Protein AF-A0A8H5CQU3-F1 (afdb_monomer)

Sequence (77 aa):
MPATSDTETTIQAALAKVQASGLNSCSHPNLSICKAAEQHGLSHQTLNTHYNGHQTCQESHSHQQAVPPTQEEVLKE

InterPro domains:
  IPR007889 DNA binding HTH domain, Psq-type [PF05225] (7-56)

Solvent-accessible surface area (backbone atoms only — not comparable to full-atom values): 4762 Å² total; per-residue (Å²): 136,91,76,60,66,65,58,52,52,50,50,52,53,35,51,50,50,29,58,73,52,33,63,42,100,81,74,41,50,64,41,46,66,59,60,36,17,59,76,69,78,44,56,48,68,59,50,49,53,52,52,52,48,50,49,52,51,54,52,48,59,68,67,65,78,73,78,73,96,79,78,88,82,82,85,82,129

Foldseek 3Di:
DPPPPVVVVLLVVLLVVQVVQPADPVRGRPQDLVNSCVVSVHDSVVSVVVNVVVVVVVVVVVVPPDPDPDPPPPPDD

pLDDT: mean 72.17, std 14.54, range [41.59, 87.38]

Nearest PDB structures (foldseek):
  2ly9-assembly1_A  TM=5.52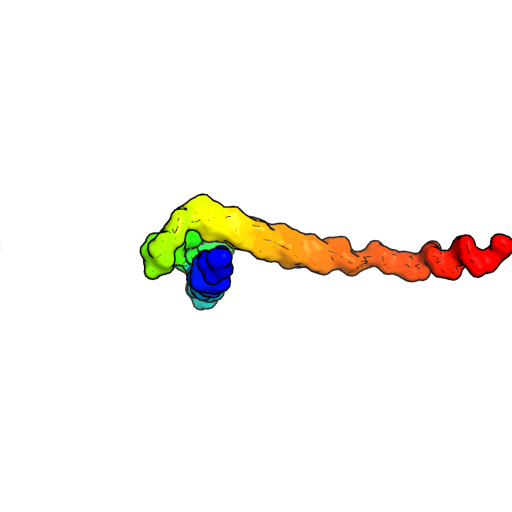1E-01  e=2.693E+00  Homo sapiens
  5hsz-assembly1_B  TM=4.906E-01  e=3.076E+00  Klebsiella pneumoniae subsp. pneumoniae MGH 78578
  8apo-assembly1_Yc  TM=5.712E-01  e=8.340E+00  Polytomella magna

Secondary structure (DSSP, 8-state):
---SHHHHHHHHHHHHHHHHT-B-TTSSBSS-HHHHHHHTT--HHHHHHHHHHHHHHHHHHHHS----S----SS--

Structure (mmCIF, N/CA/C/O backbone):
data_AF-A0A8H5CQU3-F1
#
_entry.id   AF-A0A8H5CQU3-F1
#
loop_
_atom_site.group_PDB
_atom_site.id
_atom_site.type_symbol
_atom_site.label_atom_id
_atom_site.label_alt_id
_atom_site.label_comp_id
_atom_site.label_asym_id
_atom_site.label_entity_id
_atom_site.label_seq_id
_atom_site.pdbx_PDB_ins_code
_atom_site.Cartn_x
_atom_site.Cartn_y
_atom_site.Cartn_z
_atom_site.occupancy
_atom_site.B_iso_or_equiv
_atom_site.auth_seq_id
_atom_site.auth_comp_id
_atom_site.auth_asym_id
_atom_site.auth_atom_id
_atom_site.pdbx_PDB_model_num
ATOM 1 N N . MET A 1 1 ? 3.270 4.200 25.979 1.00 41.59 1 MET A N 1
ATOM 2 C CA . MET A 1 1 ? 2.259 3.432 25.222 1.00 41.59 1 MET A CA 1
ATOM 3 C C . MET A 1 1 ? 2.822 3.170 23.824 1.00 41.59 1 MET A C 1
ATOM 5 O O . MET A 1 1 ? 2.706 4.064 22.996 1.00 41.59 1 MET A O 1
ATOM 9 N N . PRO A 1 2 ? 3.516 2.050 23.547 1.00 47.59 2 PRO A N 1
ATOM 10 C CA . PRO A 1 2 ? 3.990 1.757 22.197 1.00 47.59 2 PRO A CA 1
ATOM 11 C C . PRO A 1 2 ? 2.911 0.952 21.457 1.00 47.59 2 PRO A C 1
ATOM 13 O O . PRO A 1 2 ? 2.841 -0.262 21.586 1.00 47.59 2 PRO A O 1
ATOM 16 N N . ALA A 1 3 ? 2.0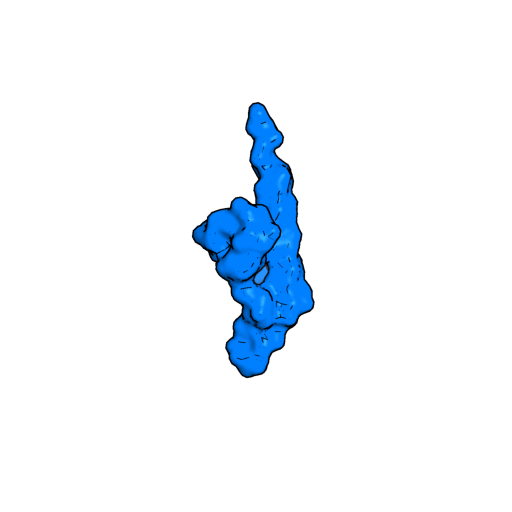27 1.640 20.733 1.00 51.84 3 ALA A N 1
ATOM 17 C CA . ALA A 1 3 ? 0.994 1.029 19.883 1.00 51.84 3 ALA A CA 1
ATOM 18 C C . ALA A 1 3 ? 1.294 1.228 18.382 1.00 51.84 3 ALA A C 1
ATOM 20 O O . ALA A 1 3 ? 0.388 1.244 17.557 1.00 51.84 3 ALA A O 1
ATOM 21 N N . THR A 1 4 ? 2.563 1.447 18.030 1.00 57.69 4 THR A N 1
ATOM 22 C CA . THR A 1 4 ? 2.996 1.757 16.657 1.00 57.69 4 THR A CA 1
ATOM 23 C C . THR A 1 4 ? 3.461 0.527 15.878 1.00 57.69 4 THR A C 1
ATOM 25 O O . THR A 1 4 ? 3.461 0.550 14.654 1.00 57.69 4 THR A O 1
ATOM 28 N N . SER A 1 5 ? 3.833 -0.561 16.559 1.00 61.53 5 SER A N 1
ATOM 29 C CA . SER A 1 5 ? 4.400 -1.746 15.899 1.00 61.53 5 SER A CA 1
ATOM 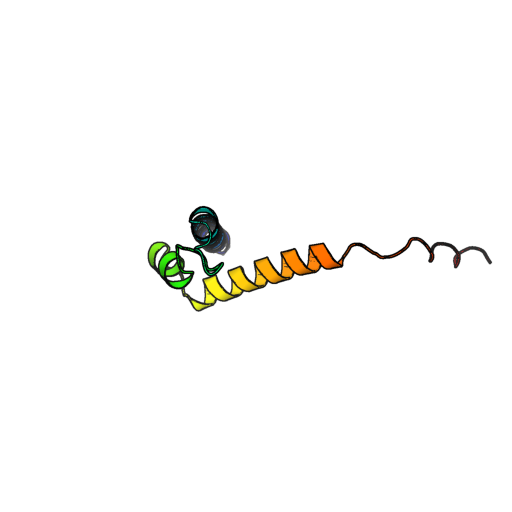30 C C . SER A 1 5 ? 3.361 -2.561 15.123 1.00 61.53 5 SER A C 1
ATOM 32 O O . SER A 1 5 ? 3.668 -3.100 14.063 1.00 61.53 5 SER A O 1
ATOM 34 N N . ASP A 1 6 ? 2.127 -2.638 15.621 1.00 75.12 6 ASP A N 1
ATOM 35 C CA . ASP A 1 6 ? 1.080 -3.480 15.027 1.00 75.12 6 ASP A CA 1
ATOM 36 C C . ASP A 1 6 ? 0.543 -2.879 13.719 1.00 75.12 6 ASP A C 1
ATOM 38 O O . ASP A 1 6 ? 0.462 -3.542 12.683 1.00 75.12 6 ASP A O 1
ATOM 42 N N . THR A 1 7 ? 0.294 -1.569 13.722 1.00 78.00 7 THR A N 1
ATOM 43 C CA . THR A 1 7 ? -0.139 -0.816 12.542 1.00 78.00 7 THR A CA 1
ATOM 44 C C . THR A 1 7 ? 0.929 -0.785 11.456 1.00 78.00 7 THR A C 1
ATOM 46 O O . THR A 1 7 ? 0.604 -1.016 10.294 1.00 78.00 7 THR A O 1
ATOM 49 N N . GLU A 1 8 ? 2.198 -0.569 11.805 1.00 80.75 8 GLU A N 1
ATOM 50 C CA . GLU A 1 8 ? 3.295 -0.570 10.830 1.00 80.75 8 GLU A CA 1
ATOM 51 C C . GLU A 1 8 ? 3.484 -1.948 10.177 1.00 80.75 8 GLU A C 1
ATOM 53 O O . GLU A 1 8 ? 3.573 -2.045 8.951 1.00 80.75 8 GLU A O 1
ATOM 58 N N . THR A 1 9 ? 3.418 -3.023 10.968 1.00 84.06 9 THR A N 1
ATOM 59 C CA . THR A 1 9 ? 3.458 -4.406 10.458 1.00 84.06 9 THR A CA 1
ATOM 60 C C . THR A 1 9 ? 2.288 -4.679 9.510 1.00 84.06 9 THR A C 1
ATOM 62 O O . THR A 1 9 ? 2.453 -5.289 8.452 1.00 84.06 9 THR A O 1
ATOM 65 N N . THR A 1 10 ? 1.098 -4.178 9.849 1.00 86.31 10 THR A N 1
ATOM 66 C CA . THR A 1 10 ? -0.105 -4.338 9.025 1.00 86.31 10 THR A CA 1
ATOM 67 C C . THR A 1 10 ? 0.015 -3.584 7.698 1.00 86.31 10 THR A C 1
ATOM 69 O O . THR A 1 10 ? -0.345 -4.119 6.647 1.00 86.31 10 THR A O 1
ATOM 72 N N . ILE A 1 11 ? 0.571 -2.369 7.724 1.00 85.19 11 ILE A N 1
ATOM 73 C CA . ILE A 1 11 ? 0.845 -1.567 6.525 1.00 85.19 11 ILE A CA 1
ATOM 74 C C . ILE A 1 11 ? 1.853 -2.290 5.626 1.00 85.19 11 ILE A C 1
ATOM 76 O O . ILE A 1 11 ? 1.607 -2.431 4.428 1.00 85.19 11 ILE A O 1
ATOM 80 N N . GLN A 1 12 ? 2.951 -2.804 6.188 1.00 84.81 12 GLN A N 1
ATOM 81 C CA . GLN A 1 12 ? 3.949 -3.568 5.435 1.00 84.81 12 GLN A CA 1
ATOM 82 C C . GLN A 1 12 ? 3.356 -4.835 4.808 1.00 84.81 12 GLN A C 1
ATOM 84 O O . GLN A 1 12 ? 3.600 -5.108 3.634 1.00 84.81 12 GLN A O 1
ATOM 89 N N . ALA A 1 13 ? 2.528 -5.581 5.543 1.00 86.88 13 ALA A N 1
ATOM 90 C CA . ALA A 1 13 ? 1.867 -6.778 5.026 1.00 86.88 13 ALA A CA 1
ATOM 91 C C . ALA A 1 13 ? 0.904 -6.461 3.868 1.00 86.88 13 ALA A C 1
ATOM 93 O O . ALA A 1 13 ? 0.871 -7.176 2.862 1.00 86.88 13 ALA A O 1
ATOM 94 N N . ALA A 1 14 ? 0.142 -5.371 3.981 1.00 87.38 14 ALA A N 1
ATOM 95 C CA . ALA A 1 14 ? -0.758 -4.917 2.928 1.00 87.38 14 ALA A CA 1
ATOM 96 C C . ALA A 1 14 ? 0.013 -4.466 1.672 1.00 87.38 14 ALA A C 1
ATOM 98 O O . ALA A 1 14 ? -0.357 -4.846 0.560 1.00 87.38 14 ALA A O 1
ATOM 99 N N . LEU A 1 15 ? 1.119 -3.730 1.835 1.00 84.75 15 LEU A N 1
ATOM 100 C CA . LEU A 1 15 ? 2.012 -3.347 0.734 1.00 84.75 15 LEU A CA 1
ATOM 101 C C . LEU A 1 15 ? 2.643 -4.567 0.052 1.00 84.75 15 LEU A C 1
ATOM 103 O O . LEU A 1 15 ? 2.638 -4.654 -1.176 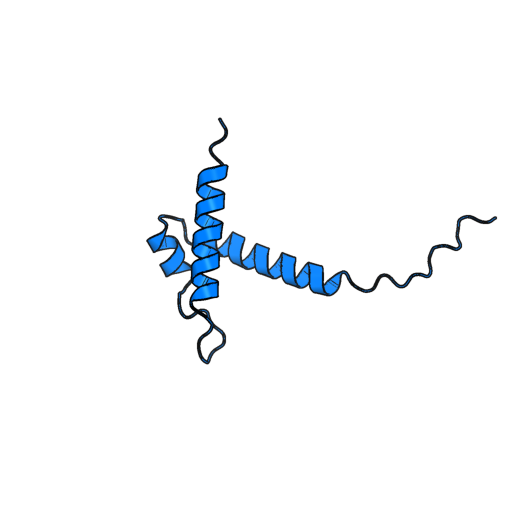1.00 84.75 15 LEU A O 1
ATOM 107 N N . ALA A 1 16 ? 3.120 -5.540 0.832 1.00 84.50 16 ALA A N 1
ATOM 108 C CA . ALA A 1 16 ? 3.690 -6.776 0.308 1.00 84.50 16 ALA A CA 1
ATOM 109 C C . ALA A 1 16 ? 2.668 -7.563 -0.525 1.00 84.50 16 ALA A C 1
ATOM 111 O O . ALA A 1 16 ? 3.009 -8.084 -1.582 1.00 84.50 16 ALA A O 1
ATOM 112 N N . LYS A 1 17 ? 1.394 -7.594 -0.112 1.00 84.81 17 LYS A N 1
ATOM 113 C CA . LYS A 1 17 ? 0.299 -8.190 -0.898 1.00 84.81 17 LYS A CA 1
ATOM 114 C C . LYS A 1 17 ? 0.055 -7.470 -2.223 1.00 84.81 17 LYS A C 1
ATOM 116 O O . LYS A 1 17 ? -0.145 -8.131 -3.239 1.00 84.81 17 LYS A O 1
ATOM 121 N N . VAL A 1 18 ? 0.060 -6.135 -2.216 1.00 84.56 18 VAL A N 1
ATOM 122 C CA . VAL A 1 18 ? -0.098 -5.320 -3.434 1.00 84.56 18 VAL A CA 1
ATOM 123 C C . VAL A 1 18 ? 1.027 -5.627 -4.422 1.00 84.56 18 VAL A C 1
ATOM 125 O O . VAL A 1 18 ? 0.758 -5.863 -5.596 1.00 84.56 18 VAL A O 1
ATOM 128 N N . GLN A 1 19 ? 2.269 -5.708 -3.936 1.00 82.06 19 GLN A N 1
ATOM 129 C CA . GLN A 1 19 ? 3.434 -6.054 -4.755 1.00 82.06 19 GLN A CA 1
ATOM 130 C C . GL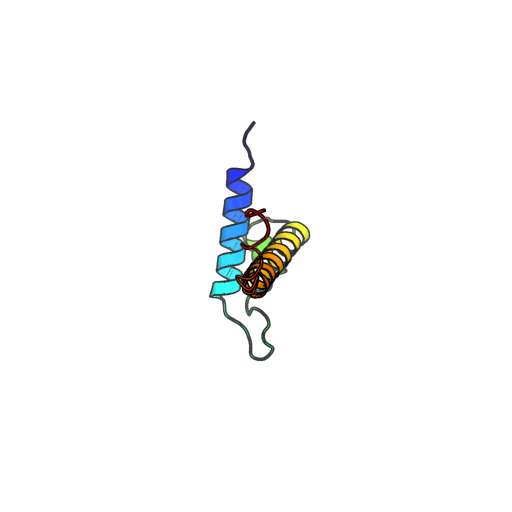N A 1 19 ? 3.394 -7.513 -5.240 1.00 82.06 19 GLN A C 1
ATOM 132 O O . GLN A 1 19 ? 3.622 -7.776 -6.419 1.00 82.06 19 GLN A O 1
ATOM 137 N N . ALA A 1 20 ? 3.040 -8.460 -4.365 1.00 83.19 20 ALA A N 1
ATOM 138 C CA . ALA A 1 20 ? 2.931 -9.885 -4.690 1.00 83.19 20 ALA A CA 1
ATOM 139 C C . ALA A 1 20 ? 1.809 -10.189 -5.694 1.00 83.19 20 ALA A C 1
ATOM 141 O O . ALA A 1 20 ? 1.886 -11.169 -6.431 1.00 83.19 20 ALA A O 1
ATOM 142 N N . SER A 1 21 ? 0.781 -9.339 -5.757 1.00 83.62 21 SER A N 1
ATOM 143 C CA . SER A 1 21 ? -0.279 -9.435 -6.761 1.00 83.62 21 SER A CA 1
ATOM 144 C C . SER A 1 21 ? 0.221 -9.183 -8.190 1.00 83.62 21 SER A C 1
ATOM 146 O O . SER A 1 21 ? -0.502 -9.474 -9.148 1.00 83.62 21 SER A O 1
ATOM 148 N N . GLY A 1 22 ? 1.425 -8.629 -8.343 1.00 79.31 22 GLY A N 1
ATOM 149 C CA . GLY A 1 22 ? 1.992 -8.262 -9.629 1.00 79.31 22 GLY A CA 1
ATOM 150 C C . GLY A 1 22 ? 1.278 -7.081 -10.283 1.00 79.31 22 GLY A C 1
ATOM 151 O O . GLY A 1 22 ? 0.241 -6.591 -9.824 1.00 79.31 22 GLY A O 1
ATOM 152 N N . LEU A 1 23 ? 1.857 -6.626 -11.389 1.00 84.56 23 LEU A N 1
ATOM 153 C CA . LEU A 1 23 ? 1.321 -5.543 -12.200 1.00 84.56 23 LEU A CA 1
ATOM 154 C C . LEU A 1 23 ? 0.462 -6.115 -13.335 1.00 84.56 23 LEU A C 1
ATOM 156 O O . LEU A 1 23 ? 0.761 -7.173 -13.890 1.00 84.56 23 LEU A O 1
ATOM 160 N N . ASN A 1 24 ? -0.616 -5.420 -13.674 1.00 82.81 24 ASN A N 1
ATOM 161 C CA . ASN A 1 24 ? -1.411 -5.691 -14.860 1.00 82.81 24 ASN A CA 1
ATOM 162 C C . ASN A 1 24 ? -0.705 -5.153 -16.119 1.00 82.81 24 ASN A C 1
ATOM 164 O O . ASN A 1 24 ? 0.336 -4.500 -16.052 1.00 82.81 24 ASN A O 1
ATOM 168 N N . SER A 1 25 ? -1.303 -5.383 -17.286 1.00 81.00 25 SER A N 1
ATOM 169 C CA . SER A 1 25 ? -0.803 -4.910 -18.585 1.00 81.00 25 SER A CA 1
ATOM 170 C C . SER A 1 25 ? -0.723 -3.382 -18.732 1.00 81.00 25 SER A C 1
ATOM 172 O O . SER A 1 25 ? -0.147 -2.897 -19.699 1.00 81.00 25 SER A O 1
ATOM 174 N N . CYS A 1 26 ? -1.279 -2.623 -17.787 1.00 81.75 26 CYS A N 1
ATOM 175 C CA . CYS A 1 26 ? -1.163 -1.167 -17.699 1.00 81.75 26 CYS A CA 1
ATOM 176 C C . CYS A 1 26 ? -0.149 -0.723 -16.631 1.00 81.75 26 CYS A C 1
ATOM 178 O O . CYS A 1 26 ? -0.153 0.440 -16.242 1.00 81.75 26 CYS A O 1
ATOM 180 N N . SER A 1 27 ? 0.695 -1.629 -16.127 1.00 76.12 27 SER A N 1
ATOM 181 C CA . SER A 1 27 ? 1.665 -1.361 -15.055 1.00 76.12 27 SER A CA 1
ATOM 182 C C . SER A 1 27 ? 1.034 -0.913 -13.732 1.00 76.12 27 SER A C 1
ATOM 184 O O . SER A 1 27 ? 1.697 -0.296 -12.903 1.00 76.12 27 SER A O 1
ATOM 186 N N . HIS A 1 28 ? -0.245 -1.218 -13.504 1.00 75.69 28 HIS A N 1
ATOM 187 C CA . HIS A 1 28 ? -0.921 -0.954 -12.235 1.00 75.69 28 HIS A CA 1
ATOM 188 C C . HIS A 1 28 ? -0.988 -2.240 -11.412 1.00 75.69 28 HIS A C 1
ATOM 190 O O . HIS A 1 28 ? -1.170 -3.312 -11.988 1.00 75.69 28 HIS A O 1
ATOM 196 N N . PRO A 1 29 ? -0.891 -2.183 -10.076 1.00 76.62 29 PRO A N 1
ATOM 197 C CA . PRO A 1 29 ? -1.027 -3.380 -9.261 1.00 76.62 29 PRO A CA 1
ATOM 198 C C . PRO A 1 29 ? -2.399 -4.035 -9.474 1.00 76.62 29 PRO A C 1
ATOM 200 O O . PRO A 1 29 ? -3.436 -3.369 -9.413 1.00 76.62 29 PRO A O 1
ATOM 203 N N . ASN A 1 30 ? -2.400 -5.351 -9.719 1.00 81.00 30 ASN A N 1
ATOM 204 C CA . ASN A 1 30 ? -3.622 -6.151 -9.884 1.00 81.00 30 ASN A CA 1
ATOM 205 C C . ASN A 1 30 ? -4.525 -6.049 -8.642 1.00 81.00 30 ASN A C 1
ATOM 207 O O . ASN A 1 30 ? -5.752 -6.031 -8.752 1.00 81.00 30 ASN A O 1
ATOM 211 N N . LEU A 1 31 ? -3.913 -5.927 -7.461 1.00 80.94 31 LEU A N 1
ATOM 212 C CA . LEU A 1 31 ? -4.588 -5.592 -6.217 1.00 80.94 31 LEU A CA 1
ATOM 213 C C . LEU A 1 31 ? -4.447 -4.091 -5.953 1.00 80.94 31 LEU A C 1
ATOM 215 O O . LEU A 1 31 ? -3.376 -3.607 -5.598 1.00 80.94 31 LEU A O 1
ATOM 219 N N . SER A 1 32 ? -5.539 -3.344 -6.093 1.00 82.19 32 SER A N 1
ATOM 220 C CA . SER A 1 32 ? -5.529 -1.909 -5.802 1.00 82.19 32 SER A CA 1
ATOM 221 C C . SER A 1 32 ? -5.232 -1.629 -4.325 1.00 82.19 32 SER A C 1
ATOM 223 O O . SER A 1 32 ? -5.719 -2.337 -3.441 1.00 82.19 32 SER A O 1
ATOM 225 N N . ILE A 1 33 ? -4.514 -0.535 -4.061 1.00 82.25 33 ILE A N 1
ATOM 226 C CA . ILE A 1 33 ? -4.177 -0.040 -2.713 1.00 82.25 33 ILE A CA 1
ATOM 227 C C . ILE A 1 33 ? -5.434 0.103 -1.842 1.00 82.25 33 ILE A C 1
ATOM 229 O O . ILE A 1 33 ? -5.418 -0.318 -0.689 1.00 82.25 33 ILE A O 1
ATOM 233 N N . CYS A 1 34 ? -6.548 0.600 -2.397 1.00 83.12 34 CYS A N 1
ATOM 234 C CA . CYS A 1 34 ? -7.839 0.645 -1.696 1.00 83.12 34 CYS A CA 1
ATOM 235 C C . CYS A 1 34 ? -8.264 -0.730 -1.175 1.00 83.12 34 CYS A C 1
ATOM 237 O O . CYS A 1 34 ? -8.573 -0.884 0.001 1.00 83.12 34 CYS A O 1
ATOM 239 N N . LYS A 1 35 ? -8.217 -1.742 -2.044 1.00 84.75 35 LYS A N 1
ATOM 240 C CA . LYS A 1 35 ? -8.691 -3.090 -1.732 1.00 84.75 35 LYS A CA 1
ATOM 241 C C . LYS A 1 35 ? -7.783 -3.787 -0.722 1.00 84.75 35 LYS A C 1
ATOM 243 O O . LYS A 1 35 ? -8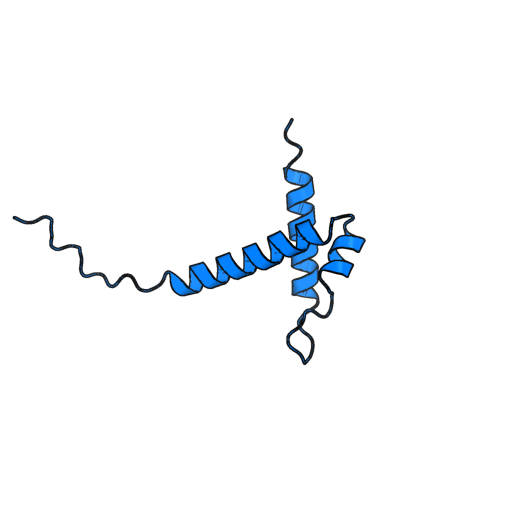.259 -4.530 0.130 1.00 84.75 35 LYS A O 1
ATOM 248 N N . ALA A 1 36 ? -6.479 -3.523 -0.790 1.00 85.56 36 ALA A N 1
ATOM 249 C CA . ALA A 1 36 ? -5.522 -3.982 0.210 1.00 85.56 36 ALA A CA 1
ATOM 250 C C . ALA A 1 36 ? -5.749 -3.311 1.575 1.00 85.56 36 ALA A C 1
ATOM 252 O O . ALA A 1 36 ? -5.710 -3.991 2.597 1.00 85.56 36 ALA A O 1
ATOM 253 N N . ALA A 1 37 ? -6.036 -2.006 1.590 1.00 86.62 37 ALA A N 1
ATOM 254 C CA . ALA A 1 37 ? -6.350 -1.268 2.808 1.00 86.62 37 ALA A CA 1
ATOM 255 C C . ALA A 1 37 ? -7.638 -1.793 3.468 1.00 86.62 37 ALA A C 1
ATOM 257 O O . ALA A 1 37 ? -7.631 -2.081 4.662 1.00 86.62 37 ALA A O 1
ATOM 258 N N . GLU A 1 38 ? -8.695 -2.037 2.685 1.00 86.94 38 GLU A N 1
ATOM 259 C CA . GLU A 1 38 ? -9.949 -2.634 3.168 1.00 86.94 38 GLU A CA 1
ATOM 260 C C . GLU A 1 38 ? -9.740 -4.025 3.780 1.00 86.94 38 GLU A C 1
ATOM 262 O O . GLU A 1 38 ? -10.256 -4.307 4.859 1.00 86.94 38 GLU A O 1
AT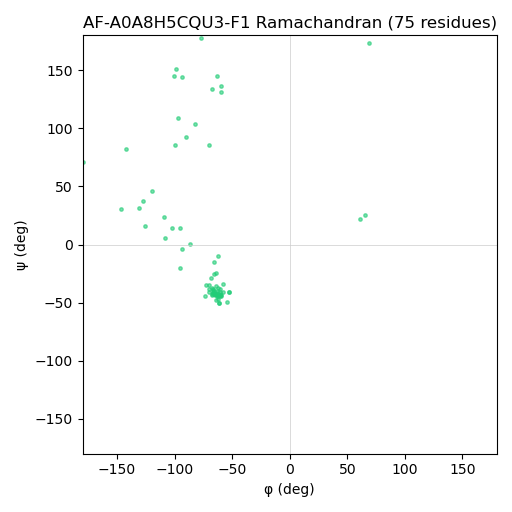OM 267 N N . GLN A 1 39 ? -8.940 -4.887 3.142 1.00 85.94 39 GLN A N 1
ATOM 268 C CA . GLN A 1 39 ? -8.654 -6.228 3.670 1.00 85.94 39 GLN A CA 1
ATOM 269 C C . GLN A 1 39 ? -7.906 -6.226 5.005 1.00 85.94 39 GLN A C 1
ATOM 271 O O . GLN A 1 39 ? -7.964 -7.212 5.736 1.00 85.94 39 GLN A O 1
ATOM 276 N N . HIS A 1 40 ? -7.182 -5.151 5.296 1.00 82.94 40 HIS A N 1
ATOM 277 C CA . HIS A 1 40 ? -6.348 -5.017 6.484 1.00 82.94 40 HIS A CA 1
ATOM 278 C C . HIS A 1 40 ? -6.926 -4.026 7.508 1.00 82.94 40 HIS A C 1
ATOM 280 O O . HIS A 1 40 ? -6.281 -3.749 8.514 1.00 82.94 40 HIS A O 1
ATOM 286 N N . GLY A 1 41 ? -8.134 -3.497 7.274 1.00 85.50 41 GLY A N 1
ATOM 287 C CA . GLY A 1 41 ? -8.777 -2.530 8.170 1.00 85.50 41 GLY A CA 1
ATOM 288 C C . GLY A 1 41 ? -8.035 -1.193 8.269 1.00 85.50 41 GLY A C 1
ATOM 289 O O . GLY A 1 41 ? -8.140 -0.501 9.279 1.00 85.50 41 GLY A O 1
ATOM 290 N N . LEU A 1 42 ? -7.262 -0.836 7.241 1.00 84.88 42 LEU A N 1
ATOM 291 C CA . LEU A 1 42 ? -6.470 0.388 7.190 1.00 84.88 42 LEU A CA 1
ATOM 292 C C . LEU A 1 42 ? -7.190 1.473 6.389 1.00 84.88 42 LEU A C 1
ATOM 294 O O . LEU A 1 42 ? -7.909 1.206 5.426 1.00 84.88 42 LEU A O 1
ATOM 298 N N . SER A 1 43 ? -6.933 2.731 6.741 1.00 85.69 43 SER A N 1
ATOM 299 C CA . SER A 1 43 ? -7.387 3.866 5.942 1.00 85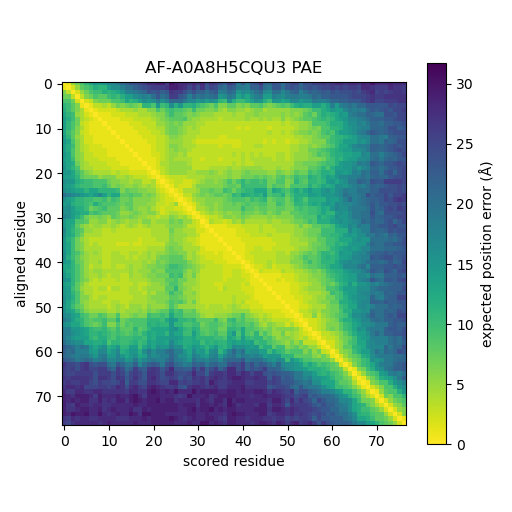.69 43 SER A CA 1
ATOM 300 C C . SER A 1 43 ? -6.651 3.901 4.604 1.00 85.69 43 SER A C 1
ATOM 302 O O . SER A 1 43 ? -5.420 3.829 4.560 1.00 85.69 43 SER A O 1
ATOM 304 N N . HIS A 1 44 ? -7.390 4.106 3.510 1.00 86.19 44 HIS A N 1
ATOM 305 C CA . HIS A 1 44 ? -6.809 4.255 2.173 1.00 86.19 44 HIS A CA 1
ATOM 306 C C . HIS A 1 44 ? -5.716 5.337 2.135 1.00 86.19 44 HIS A C 1
ATOM 308 O O . HIS A 1 44 ? -4.657 5.120 1.554 1.00 86.19 44 HIS A O 1
ATOM 314 N N . GLN A 1 45 ? -5.937 6.468 2.815 1.00 84.44 45 GLN A N 1
ATOM 315 C CA . GLN A 1 45 ? -4.956 7.550 2.905 1.00 84.44 45 GLN A CA 1
ATOM 316 C C . GLN A 1 45 ? -3.645 7.091 3.555 1.00 84.44 45 GLN A C 1
ATOM 318 O O . GLN A 1 45 ? -2.577 7.404 3.043 1.00 84.44 45 GLN A O 1
ATOM 323 N N . THR A 1 46 ? -3.711 6.308 4.635 1.00 83.81 46 THR A N 1
ATOM 324 C CA . THR A 1 46 ? -2.525 5.765 5.309 1.00 83.81 46 THR A CA 1
ATOM 325 C C . THR A 1 46 ? -1.740 4.858 4.368 1.00 83.81 46 THR A C 1
ATOM 327 O O . THR A 1 46 ? -0.546 5.072 4.172 1.00 83.81 46 THR A O 1
ATOM 330 N N . LEU A 1 47 ? -2.404 3.893 3.721 1.00 83.50 47 LEU A N 1
ATOM 331 C CA . LEU A 1 47 ? -1.717 2.974 2.811 1.00 83.50 47 LEU A CA 1
ATOM 332 C C . LEU A 1 47 ? -1.110 3.701 1.607 1.00 83.50 47 LEU A C 1
ATOM 334 O O . LEU A 1 47 ? 0.003 3.391 1.199 1.00 83.50 47 LEU A O 1
ATOM 338 N N . ASN A 1 48 ? -1.828 4.683 1.061 1.00 84.94 48 ASN A N 1
ATOM 339 C CA . ASN A 1 48 ? -1.382 5.461 -0.087 1.00 84.94 48 ASN A CA 1
ATOM 340 C C . ASN A 1 48 ? -0.167 6.339 0.259 1.00 84.94 48 ASN A C 1
ATOM 342 O O . ASN A 1 48 ? 0.799 6.382 -0.500 1.00 84.94 48 ASN A O 1
ATOM 346 N N . THR A 1 49 ? -0.160 6.993 1.425 1.00 84.06 49 THR A N 1
ATOM 347 C CA . THR A 1 49 ? 1.005 7.758 1.900 1.00 84.06 49 THR A CA 1
ATOM 348 C C . THR A 1 49 ? 2.234 6.863 2.046 1.00 84.06 49 THR A C 1
ATOM 350 O O . THR A 1 49 ? 3.311 7.231 1.585 1.00 84.06 49 THR A O 1
ATOM 353 N N . HIS A 1 50 ? 2.081 5.667 2.623 1.00 83.19 50 HIS A N 1
ATOM 354 C CA . HIS A 1 50 ? 3.192 4.725 2.767 1.00 83.19 50 HIS A CA 1
ATOM 355 C C . HIS A 1 50 ? 3.648 4.130 1.431 1.00 83.19 50 HIS A C 1
ATOM 357 O O . HIS A 1 50 ? 4.848 3.990 1.221 1.00 83.19 50 HIS A O 1
ATOM 363 N N . TYR A 1 51 ? 2.728 3.823 0.514 1.00 80.56 51 TYR A N 1
ATOM 364 C CA . TYR A 1 51 ? 3.064 3.335 -0.825 1.00 80.56 51 TYR A CA 1
ATOM 365 C C . TYR A 1 51 ? 3.887 4.365 -1.608 1.00 80.56 51 TYR A C 1
ATOM 367 O O . TYR A 1 51 ? 4.970 4.045 -2.095 1.00 80.56 51 TYR A O 1
ATOM 375 N N . ASN A 1 52 ? 3.418 5.618 -1.661 1.00 78.75 52 ASN A N 1
ATOM 376 C CA . ASN A 1 52 ? 4.149 6.698 -2.326 1.00 78.75 52 ASN A CA 1
ATOM 377 C C . ASN A 1 52 ? 5.476 6.987 -1.621 1.00 78.75 52 ASN A C 1
ATOM 379 O O . ASN A 1 52 ? 6.493 7.121 -2.286 1.00 78.75 52 ASN A O 1
ATOM 383 N N . GLY A 1 53 ? 5.498 7.016 -0.284 1.00 77.00 53 GLY A N 1
ATOM 384 C CA . GLY A 1 53 ? 6.736 7.182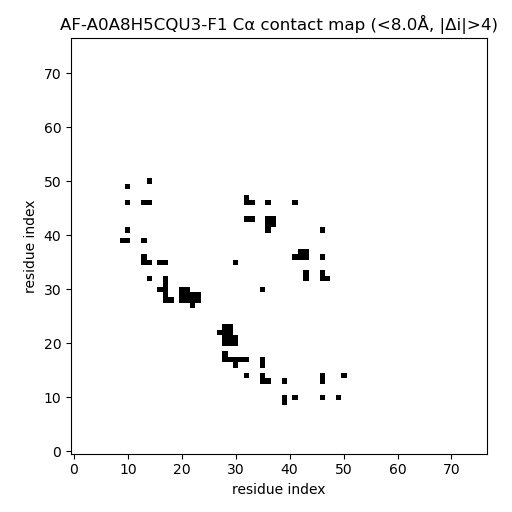 0.479 1.00 77.00 53 GLY A CA 1
ATOM 385 C C . GLY A 1 53 ? 7.765 6.089 0.178 1.00 77.00 53 GLY A C 1
ATOM 386 O O . GLY A 1 53 ? 8.944 6.387 0.007 1.00 77.00 53 GLY A O 1
ATOM 387 N N . HIS A 1 54 ? 7.327 4.834 0.041 1.00 70.12 54 HIS A N 1
ATOM 388 C CA . HIS A 1 54 ? 8.200 3.716 -0.314 1.00 70.12 54 HIS A CA 1
ATOM 389 C C . HIS A 1 54 ? 8.754 3.851 -1.739 1.00 70.12 54 HIS A C 1
ATOM 391 O O . HIS A 1 54 ? 9.936 3.588 -1.959 1.00 70.12 54 HIS A O 1
ATOM 397 N N . GLN A 1 55 ? 7.933 4.313 -2.688 1.00 66.88 55 GLN A N 1
ATOM 398 C CA . GLN A 1 55 ? 8.374 4.596 -4.053 1.00 66.88 55 GLN A CA 1
ATOM 399 C C . GLN A 1 55 ? 9.411 5.730 -4.075 1.00 66.88 55 GLN A C 1
ATOM 401 O O . GLN A 1 55 ? 10.496 5.552 -4.621 1.00 66.88 55 GLN A O 1
ATOM 406 N N . THR A 1 56 ? 9.152 6.840 -3.378 1.00 63.72 56 THR A N 1
ATOM 407 C CA . THR A 1 56 ? 10.083 7.973 -3.286 1.00 63.72 56 THR A CA 1
ATOM 408 C C . THR A 1 56 ? 11.402 7.586 -2.617 1.00 63.72 56 THR A C 1
ATOM 410 O O . THR A 1 56 ? 12.459 8.052 -3.039 1.00 63.72 56 THR A O 1
ATOM 413 N N . CYS A 1 57 ? 11.387 6.719 -1.599 1.00 63.03 57 CYS A N 1
ATOM 414 C CA . CYS A 1 57 ? 12.608 6.204 -0.971 1.00 63.03 57 CYS A CA 1
ATOM 415 C C . CYS A 1 57 ? 13.421 5.315 -1.922 1.00 63.03 57 CYS A C 1
ATOM 417 O O . CYS A 1 57 ? 14.652 5.391 -1.927 1.00 63.03 57 CYS A O 1
ATOM 419 N N . GLN A 1 58 ? 12.748 4.501 -2.738 1.00 60.50 58 GLN A N 1
ATOM 420 C CA . GLN A 1 58 ? 13.380 3.644 -3.739 1.00 60.50 58 GLN A CA 1
ATOM 421 C C . GLN A 1 58 ? 13.961 4.470 -4.902 1.00 60.50 58 GLN A C 1
ATOM 423 O O . GLN A 1 58 ? 15.095 4.239 -5.327 1.00 60.50 58 GLN A O 1
ATOM 428 N N . GLU A 1 59 ? 13.239 5.497 -5.356 1.00 58.69 59 GLU A N 1
ATOM 429 C CA . GLU A 1 59 ? 13.721 6.475 -6.339 1.00 58.69 59 GLU A CA 1
ATOM 430 C C . GLU A 1 59 ? 14.874 7.322 -5.775 1.00 58.69 59 GLU A C 1
ATOM 432 O O . GLU A 1 59 ? 15.866 7.550 -6.460 1.00 58.69 59 GLU A O 1
ATOM 437 N N . SER A 1 60 ? 14.820 7.729 -4.504 1.00 54.88 60 SER A N 1
ATOM 438 C CA . SER A 1 60 ? 15.907 8.484 -3.860 1.00 54.88 60 SER A CA 1
ATOM 439 C C . SER A 1 60 ? 17.173 7.645 -3.684 1.00 54.88 60 SER A C 1
ATOM 441 O O . SER A 1 60 ? 18.264 8.162 -3.898 1.00 54.88 60 SER A O 1
ATOM 443 N N . HIS A 1 61 ? 17.057 6.350 -3.368 1.00 55.31 61 HIS A N 1
ATOM 444 C CA . HIS A 1 61 ? 18.209 5.438 -3.381 1.00 55.31 61 HIS A CA 1
ATOM 445 C C . HIS A 1 61 ? 18.796 5.273 -4.786 1.00 55.31 61 HIS A C 1
ATOM 447 O O . HIS A 1 61 ? 20.012 5.192 -4.937 1.00 55.31 61 HIS A O 1
ATOM 453 N N . SER A 1 62 ? 17.946 5.280 -5.815 1.00 53.41 62 SER A N 1
ATOM 454 C CA . SER A 1 62 ? 18.385 5.202 -7.214 1.00 53.41 62 SER A CA 1
ATOM 455 C C . SER A 1 62 ? 19.131 6.467 -7.660 1.00 53.41 62 SER A C 1
ATOM 457 O O . SER A 1 62 ? 20.034 6.388 -8.487 1.00 53.41 62 SER A O 1
ATOM 459 N N . HIS A 1 63 ? 18.812 7.625 -7.074 1.00 52.53 63 HIS A N 1
ATOM 460 C CA . HIS A 1 63 ? 19.466 8.903 -7.373 1.00 52.53 63 HIS A CA 1
ATOM 461 C C . HIS A 1 63 ? 20.644 9.257 -6.443 1.00 52.53 63 HIS A C 1
ATOM 463 O O . HIS A 1 63 ? 21.312 10.262 -6.678 1.00 52.53 63 HIS A O 1
ATOM 469 N N . GLN A 1 64 ? 20.944 8.456 -5.411 1.00 50.12 64 GLN A N 1
ATOM 470 C CA . GLN A 1 64 ? 22.076 8.708 -4.502 1.00 50.12 64 GLN A CA 1
ATOM 471 C C . GLN A 1 64 ? 23.424 8.130 -4.968 1.00 50.12 64 GLN A C 1
ATOM 473 O O . GLN A 1 64 ? 24.440 8.356 -4.311 1.00 50.12 64 GLN A O 1
ATOM 478 N N . GLN A 1 65 ? 23.497 7.467 -6.125 1.00 52.91 65 GLN A N 1
ATOM 479 C CA . GLN A 1 65 ? 24.781 7.112 -6.740 1.00 52.91 65 GLN A CA 1
ATOM 480 C C . GLN A 1 65 ? 25.166 8.080 -7.860 1.00 52.91 65 GLN A C 1
ATOM 482 O O . GLN A 1 65 ? 24.938 7.811 -9.033 1.00 52.91 65 GLN A O 1
ATOM 487 N N . ALA A 1 66 ? 25.799 9.187 -7.469 1.00 50.53 66 ALA A N 1
ATOM 488 C CA . ALA A 1 66 ? 27.015 9.714 -8.099 1.00 50.53 66 ALA A CA 1
ATOM 489 C C . ALA A 1 66 ? 27.447 10.993 -7.366 1.00 50.53 66 ALA A C 1
ATOM 491 O O . ALA A 1 66 ? 27.348 12.094 -7.901 1.00 50.53 66 ALA A O 1
ATOM 492 N N . VAL A 1 67 ? 27.950 10.862 -6.136 1.00 53.22 67 VAL A N 1
ATOM 493 C CA . VAL A 1 67 ? 28.956 11.828 -5.678 1.00 53.22 67 VAL A CA 1
ATOM 494 C C . VAL A 1 67 ? 30.277 11.325 -6.264 1.00 53.22 67 VAL A C 1
ATOM 496 O O . VAL A 1 67 ? 30.773 10.295 -5.801 1.00 53.22 67 VAL A O 1
ATOM 499 N N . PRO A 1 68 ? 30.818 11.936 -7.336 1.00 54.66 68 PRO A N 1
ATOM 500 C CA . PRO A 1 68 ? 32.139 11.568 -7.821 1.00 54.66 68 PRO A CA 1
ATOM 501 C C . PRO A 1 68 ? 33.162 11.803 -6.696 1.00 54.66 68 PRO A C 1
ATOM 503 O O . PRO A 1 68 ? 33.095 12.836 -6.023 1.00 54.66 68 PRO A O 1
ATOM 506 N N . PRO A 1 69 ? 34.110 10.878 -6.462 1.00 54.09 69 PRO A N 1
ATOM 507 C CA . PRO A 1 69 ? 35.199 11.100 -5.522 1.00 54.09 69 PRO A CA 1
ATOM 508 C C . PRO A 1 69 ? 36.145 12.154 -6.113 1.00 54.09 69 PRO A C 1
ATOM 510 O O . PRO A 1 69 ? 37.091 11.840 -6.828 1.00 54.09 69 PRO A O 1
ATOM 513 N N . THR A 1 70 ? 35.851 13.437 -5.908 1.00 52.19 70 THR A N 1
ATOM 514 C CA . THR A 1 70 ? 36.753 14.538 -6.300 1.00 52.19 70 THR A CA 1
ATOM 515 C C . THR A 1 70 ? 36.681 15.719 -5.329 1.00 52.19 70 THR A C 1
ATOM 517 O O . THR A 1 70 ? 36.872 16.865 -5.718 1.00 52.19 70 THR A O 1
ATOM 520 N N . GLN A 1 71 ? 36.399 15.460 -4.049 1.00 51.06 71 GLN A N 1
ATOM 521 C CA . GLN A 1 71 ? 36.484 16.477 -2.989 1.00 51.06 71 GLN A CA 1
ATOM 522 C C . GLN A 1 71 ? 37.265 15.989 -1.758 1.00 51.06 71 GLN A C 1
ATOM 524 O O . GLN A 1 71 ? 37.000 16.415 -0.641 1.00 51.06 71 GLN A O 1
ATOM 529 N N . GLU A 1 72 ? 38.254 15.114 -1.956 1.00 49.00 72 GLU A N 1
ATOM 530 C CA . GLU A 1 72 ? 39.216 14.734 -0.906 1.00 49.00 72 GLU A CA 1
ATOM 531 C C . GLU A 1 72 ? 40.528 15.549 -0.961 1.00 49.00 72 GLU A C 1
ATOM 533 O O . GLU A 1 72 ? 41.507 15.202 -0.309 1.00 49.00 72 GLU A O 1
ATOM 538 N N . GLU A 1 73 ? 40.560 16.666 -1.701 1.00 51.22 73 GLU A N 1
ATOM 539 C CA . GLU A 1 73 ? 41.743 17.538 -1.829 1.00 51.22 73 GLU A CA 1
ATOM 540 C C . GLU A 1 73 ? 41.475 18.974 -1.338 1.00 51.22 73 GLU A C 1
ATOM 542 O O . GLU A 1 73 ? 41.805 19.948 -2.001 1.00 51.22 73 GLU A O 1
ATOM 547 N N . VAL A 1 74 ? 40.836 19.134 -0.171 1.00 56.66 74 VAL A N 1
ATOM 548 C CA . VAL A 1 74 ? 40.748 20.449 0.517 1.00 56.66 74 VAL A CA 1
ATOM 549 C C . VAL A 1 74 ? 41.260 20.372 1.965 1.00 56.66 74 VAL A C 1
ATOM 551 O O . VAL A 1 74 ? 41.026 21.263 2.771 1.00 56.66 74 VAL A O 1
ATOM 554 N N . LEU A 1 75 ? 41.989 19.308 2.325 1.00 52.59 75 LEU A N 1
ATOM 555 C CA . LEU A 1 75 ? 42.620 19.187 3.648 1.00 52.59 75 LEU A CA 1
ATOM 556 C C . LEU A 1 75 ? 44.120 18.874 3.572 1.00 52.59 75 LEU A C 1
ATOM 558 O O . LEU A 1 75 ? 44.657 18.105 4.368 1.00 52.59 75 LEU A O 1
ATOM 562 N N . LYS A 1 76 ? 44.793 19.475 2.593 1.00 47.16 76 LYS A N 1
ATOM 563 C CA . LYS A 1 76 ? 46.244 19.651 2.585 1.00 47.16 76 LYS A CA 1
ATOM 564 C C . LYS A 1 76 ? 46.544 21.018 1.991 1.00 47.16 76 LYS A C 1
ATOM 566 O O . LYS A 1 76 ? 46.801 21.086 0.803 1.00 47.16 76 LYS A O 1
ATOM 571 N N . GLU A 1 77 ? 46.454 22.058 2.807 1.00 43.94 77 GLU A N 1
ATOM 572 C CA . GLU A 1 77 ? 47.371 23.208 2.844 1.00 43.94 77 GLU A CA 1
ATOM 573 C C . GLU A 1 77 ? 47.160 23.967 4.160 1.00 43.94 77 GLU A C 1
ATOM 575 O O . GLU A 1 77 ? 45.989 24.101 4.587 1.00 43.94 77 GLU A O 1
#

Mean predicted aligned error: 12.04 Å

Organism: NCBI:txid201217

Radius of gyration: 18.88 Å; Cα contacts (8 Å, |Δi|>4): 46; chains: 1; bounding box: 57×33×44 Å